Protein AF-B2IVN9-F1 (afdb_monomer)

Secondary structure (DSSP, 8-state):
-----------HHHHHHHHTT-SS-EEEETTEEEES--TT--EEEEE-SSSSEEEEEEE-TTS-EEEEEEETT-EEEETTTTEEEEGGGGGTT-----------SSSSS---

Radius of gyration: 22.11 Å; Cα contacts (8 Å, |Δi|>4): 124; chains: 1; bounding box: 36×43×75 Å

pLDDT: mean 78.71, std 18.35, range [27.09, 97.81]

Solvent-accessible surface area (backbone atoms only — not comparable to full-atom values): 7564 Å² total; per-residue (Å²): 138,83,86,78,79,82,83,69,72,44,54,75,67,57,42,56,70,50,52,78,73,49,97,58,57,66,44,81,55,98,42,39,75,42,71,74,58,53,103,78,69,42,70,48,78,48,74,50,89,84,52,74,35,35,42,36,35,32,52,44,99,84,77,44,77,44,82,48,76,44,49,78,86,36,73,45,71,45,76,90,73,76,41,77,47,53,48,59,67,83,44,71,88,63,80,77,86,70,83,76,76,93,77,86,86,80,91,80,85,85,87,130

Sequence (112 aa):
MVASPDRNYMSPQEYLEWEERQEIKYEYIDGEVFAMTGETLQEYVLIDAEKIGLDCFRLNDRGLWELHPYEEGDEVHLTSADFHFPISLVYEDVQFVGKTNRRGAEDAERRE

Organism: Nostoc punctiforme (strain ATCC 29133 / PCC 73102) (NCBI:txid63737)

Mean predicted aligned error: 12.88 Å

Foldseek 3Di:
DDDDPDQQQDDPVRCVVVQVVDPFDWDDDPRHIGTPDDPLDAWDKDADQQFQKIWIWGQDPVRDTDTDIDHQQDWDADPSVRDIDTSCVVCVPPDRPDPPDPDDPDPPPPDD

Nearest PDB structures (foldseek):
  3lhc-assembly1_A-2  TM=4.370E-01  e=1.551E+00  Nostoc ellipsosporum
  7a3f-assembly2_C  TM=2.762E-01  e=2.395E+00  Homo sapiens
  7a3f-assembly1_B  TM=2.590E-01  e=3.699E+00  Homo sapiens
  7svl-assembly1_A  TM=1.903E-01  e=2.886E+00  Homo sapiens

Structure (mmCIF, N/CA/C/O backbone):
data_AF-B2IVN9-F1
#
_entry.id   AF-B2IVN9-F1
#
loop_
_atom_site.group_PDB
_atom_site.id
_atom_site.type_symbol
_atom_site.label_atom_id
_atom_site.label_alt_id
_atom_site.label_comp_id
_atom_site.label_asym_id
_atom_site.label_entity_id
_atom_site.label_seq_id
_atom_site.pdbx_PDB_ins_code
_atom_site.Cartn_x
_atom_site.Cartn_y
_atom_site.Cartn_z
_atom_site.occupancy
_atom_site.B_iso_or_equiv
_atom_site.auth_seq_id
_atom_site.auth_comp_id
_atom_site.auth_asym_id
_atom_site.auth_atom_id
_atom_site.pdbx_PDB_model_num
ATOM 1 N N . MET A 1 1 ? -7.595 -28.827 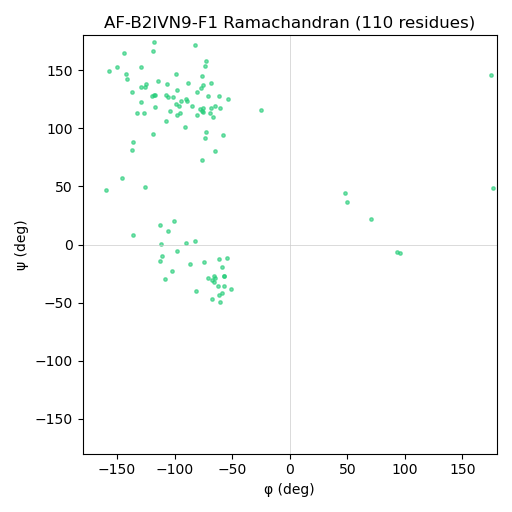-15.696 1.00 31.78 1 MET A N 1
ATOM 2 C CA . MET A 1 1 ? -6.129 -28.828 -15.532 1.00 31.78 1 MET A CA 1
ATOM 3 C C . MET A 1 1 ? -5.768 -27.419 -15.091 1.00 31.78 1 MET A C 1
ATOM 5 O O . MET A 1 1 ? -5.837 -26.521 -15.913 1.00 31.78 1 MET A O 1
ATOM 9 N N . VAL A 1 2 ? -5.586 -27.194 -13.789 1.00 29.41 2 VAL A N 1
ATOM 10 C CA . VAL A 1 2 ? -5.195 -25.881 -13.248 1.00 29.41 2 VAL A CA 1
ATOM 11 C C . VAL A 1 2 ? -3.682 -25.927 -13.088 1.00 29.41 2 VAL A C 1
ATOM 13 O O . VAL A 1 2 ? -3.174 -26.823 -12.419 1.00 29.41 2 VAL A O 1
ATOM 16 N N . ALA A 1 3 ? -2.977 -25.040 -13.783 1.00 27.09 3 ALA A N 1
ATOM 17 C CA . ALA A 1 3 ? -1.538 -24.889 -13.654 1.00 27.09 3 ALA A CA 1
ATOM 18 C C . ALA A 1 3 ? -1.243 -24.164 -12.334 1.00 27.09 3 ALA A C 1
ATOM 20 O O . ALA A 1 3 ? -1.620 -23.008 -12.169 1.00 27.09 3 ALA A O 1
ATOM 21 N N . SER A 1 4 ? -0.602 -24.859 -11.400 1.00 37.03 4 SER A N 1
ATOM 22 C CA . SER A 1 4 ? 0.057 -24.249 -10.246 1.00 37.03 4 SER A CA 1
ATOM 23 C C . SER A 1 4 ? 1.463 -23.837 -10.691 1.00 37.03 4 SER A C 1
ATOM 25 O O . SER A 1 4 ? 2.204 -24.730 -11.110 1.00 37.03 4 SER A O 1
ATOM 27 N N . PRO A 1 5 ? 1.865 -22.556 -10.653 1.00 42.44 5 PRO A N 1
ATOM 28 C CA . PRO A 1 5 ? 3.266 -22.220 -10.814 1.00 42.44 5 PRO A CA 1
ATOM 29 C C . PRO A 1 5 ? 3.984 -22.431 -9.476 1.00 42.44 5 PRO A C 1
ATOM 31 O O . PRO A 1 5 ? 3.491 -22.054 -8.414 1.00 42.44 5 PRO A O 1
ATOM 34 N N . ASP A 1 6 ? 5.110 -23.128 -9.568 1.00 44.12 6 ASP A N 1
ATOM 35 C CA . ASP A 1 6 ? 6.152 -23.366 -8.570 1.00 44.12 6 ASP A CA 1
ATOM 36 C C . ASP A 1 6 ? 6.232 -22.286 -7.470 1.00 44.12 6 ASP A C 1
ATOM 38 O O . ASP A 1 6 ? 6.556 -21.129 -7.739 1.00 44.12 6 ASP A O 1
ATOM 42 N N . ARG A 1 7 ? 5.954 -22.662 -6.213 1.00 49.22 7 ARG A N 1
ATOM 43 C CA . ARG A 1 7 ? 6.220 -21.801 -5.051 1.00 49.22 7 ARG A CA 1
ATOM 44 C C . ARG A 1 7 ? 7.726 -21.761 -4.823 1.00 49.22 7 ARG A C 1
ATOM 46 O O . ARG A 1 7 ? 8.279 -22.666 -4.198 1.00 49.22 7 ARG A O 1
ATOM 53 N N . ASN A 1 8 ? 8.370 -20.723 -5.339 1.00 56.34 8 ASN A N 1
ATOM 54 C CA . ASN A 1 8 ? 9.792 -20.481 -5.149 1.00 56.34 8 ASN A CA 1
ATOM 55 C C . ASN A 1 8 ? 10.026 -19.928 -3.730 1.00 56.34 8 ASN A C 1
ATOM 57 O O . ASN A 1 8 ? 10.242 -18.735 -3.543 1.00 56.34 8 ASN A O 1
ATOM 61 N N . TYR A 1 9 ? 9.897 -20.798 -2.724 1.00 62.62 9 TYR A N 1
ATOM 62 C CA . TYR A 1 9 ? 10.263 -20.484 -1.346 1.00 62.62 9 TYR A CA 1
ATOM 63 C C . TYR A 1 9 ? 11.770 -20.259 -1.279 1.00 62.62 9 TYR A C 1
ATOM 65 O O . TYR A 1 9 ? 12.546 -21.169 -1.572 1.00 62.62 9 TYR A O 1
ATOM 73 N N . MET A 1 10 ? 12.171 -19.058 -0.885 1.00 75.94 10 MET A N 1
ATOM 74 C CA . MET A 1 10 ? 13.570 -18.678 -0.720 1.00 75.94 10 MET A CA 1
ATOM 75 C C . MET A 1 10 ? 13.823 -18.393 0.762 1.00 75.94 10 MET A C 1
ATOM 77 O O . MET A 1 10 ? 12.959 -17.831 1.432 1.00 75.94 10 MET A O 1
ATOM 81 N N . SER A 1 11 ? 14.968 -18.791 1.319 1.00 83.94 11 SER A N 1
ATOM 82 C CA . SER A 1 11 ? 15.346 -18.296 2.649 1.00 83.94 11 SER A CA 1
ATOM 83 C C . SER A 1 11 ? 15.780 -16.823 2.572 1.00 83.94 11 SER A C 1
ATOM 85 O O . SER A 1 11 ? 16.210 -16.367 1.511 1.00 83.94 11 SER A O 1
ATOM 87 N N . PRO A 1 12 ? 15.741 -16.060 3.682 1.00 84.06 12 PRO A N 1
ATOM 88 C CA . PRO A 1 12 ? 16.200 -14.671 3.683 1.00 84.06 12 PRO A CA 1
ATOM 89 C C . PRO A 1 12 ? 17.655 -14.509 3.221 1.00 84.06 12 PRO A C 1
ATOM 91 O O . PRO A 1 12 ? 17.992 -13.529 2.565 1.00 84.06 12 PRO A O 1
ATOM 94 N N . GLN A 1 13 ? 18.529 -15.466 3.552 1.00 83.88 13 GLN A N 1
ATOM 95 C CA . GLN A 1 13 ? 19.925 -15.451 3.111 1.00 83.88 13 GLN A CA 1
ATOM 96 C C . GLN A 1 13 ? 20.034 -15.659 1.598 1.00 83.88 13 GLN A C 1
ATOM 98 O O . GLN A 1 13 ? 20.719 -14.889 0.931 1.00 83.88 13 GLN A O 1
ATOM 103 N N . GLU A 1 14 ? 19.314 -16.645 1.060 1.00 85.62 14 GLU A N 1
ATOM 104 C CA . GLU A 1 14 ? 19.276 -16.903 -0.383 1.00 85.62 14 GLU A CA 1
ATOM 105 C C . GLU A 1 14 ? 18.690 -15.714 -1.156 1.00 85.62 14 GLU A C 1
ATOM 107 O O . GLU A 1 14 ? 19.177 -15.398 -2.240 1.00 85.62 14 GLU A O 1
ATOM 112 N N . TYR A 1 15 ? 17.702 -15.020 -0.580 1.00 83.56 15 TYR A N 1
ATOM 113 C CA . TYR A 1 15 ? 17.125 -13.805 -1.155 1.00 83.56 15 TYR A CA 1
ATOM 114 C C . TYR A 1 15 ? 18.159 -12.703 -1.313 1.00 83.56 15 TYR A C 1
ATOM 116 O O . TYR A 1 15 ? 18.285 -12.154 -2.403 1.00 83.56 15 TYR A O 1
ATOM 124 N N . LEU A 1 16 ? 18.930 -12.410 -0.266 1.00 84.00 16 LEU A N 1
ATOM 125 C CA . LEU A 1 16 ? 19.936 -11.351 -0.321 1.00 84.00 16 LEU A CA 1
ATOM 126 C C . LEU A 1 16 ? 21.005 -11.644 -1.384 1.00 84.00 16 LEU A C 1
ATOM 128 O O . LEU A 1 16 ? 21.353 -10.766 -2.166 1.00 84.00 16 LEU A O 1
ATOM 132 N N . GLU A 1 17 ? 21.483 -12.888 -1.471 1.00 87.69 17 GLU A N 1
ATOM 133 C CA . GLU A 1 17 ? 22.471 -13.289 -2.485 1.00 87.69 17 GLU A CA 1
ATOM 134 C C . GLU A 1 17 ? 21.912 -13.259 -3.918 1.00 87.69 17 GLU A C 1
ATOM 136 O O . GLU A 1 17 ? 22.650 -13.054 -4.890 1.00 87.69 17 GLU A O 1
ATOM 141 N N . TRP A 1 18 ? 20.612 -13.510 -4.065 1.00 84.88 18 TRP A N 1
ATOM 142 C CA . TRP A 1 18 ? 19.916 -13.503 -5.344 1.00 84.88 18 TRP A CA 1
ATOM 143 C C . TRP A 1 18 ? 19.542 -12.086 -5.800 1.00 84.88 18 TRP A C 1
ATOM 145 O O . TRP A 1 18 ? 19.705 -11.788 -6.988 1.00 84.88 18 TRP A O 1
ATOM 155 N N . GLU A 1 19 ? 19.105 -11.218 -4.879 1.00 82.25 19 GLU A N 1
ATOM 156 C CA . GLU A 1 19 ? 18.707 -9.819 -5.107 1.00 82.25 19 GLU A CA 1
ATOM 157 C C . GLU A 1 19 ? 19.860 -9.001 -5.697 1.00 82.25 19 GLU A C 1
ATOM 159 O O . GLU A 1 19 ? 19.655 -8.275 -6.666 1.00 82.25 19 GLU A O 1
ATOM 164 N N . GLU A 1 20 ? 21.092 -9.188 -5.208 1.00 81.25 20 GLU A N 1
ATOM 165 C CA . GLU A 1 20 ? 22.283 -8.485 -5.721 1.00 81.25 20 GLU A CA 1
ATOM 166 C C . GLU A 1 20 ? 22.550 -8.721 -7.217 1.00 81.25 20 GLU A C 1
ATOM 168 O O . GLU A 1 20 ? 23.286 -7.966 -7.855 1.00 81.25 20 GLU A O 1
ATOM 173 N N . ARG A 1 21 ? 21.978 -9.784 -7.789 1.00 83.56 21 ARG A N 1
ATOM 174 C CA . ARG A 1 21 ? 22.155 -10.160 -9.197 1.00 83.56 21 ARG A CA 1
ATOM 175 C C . ARG A 1 21 ? 21.016 -9.686 -10.088 1.00 83.56 21 ARG A C 1
ATOM 177 O O . ARG A 1 21 ? 21.082 -9.903 -11.297 1.00 83.56 21 ARG A O 1
ATOM 184 N N . GLN A 1 22 ? 19.970 -9.103 -9.511 1.00 79.25 22 GLN A N 1
ATOM 185 C CA . GLN A 1 22 ? 18.789 -8.704 -10.254 1.00 79.25 22 GLN A CA 1
ATOM 186 C C . GLN A 1 22 ? 18.929 -7.291 -10.813 1.00 79.25 22 GLN A C 1
ATOM 188 O O . GLN A 1 22 ? 19.394 -6.371 -10.148 1.00 79.25 22 GLN A O 1
ATOM 193 N N . GLU A 1 23 ? 18.466 -7.110 -12.046 1.00 71.00 23 GLU A N 1
ATOM 194 C CA . GLU A 1 23 ? 18.402 -5.791 -12.689 1.00 71.00 23 GLU A CA 1
ATOM 195 C C . GLU A 1 23 ? 17.260 -4.929 -12.134 1.00 71.00 23 GLU A C 1
ATOM 197 O O . GLU A 1 23 ? 17.222 -3.717 -12.346 1.00 71.00 23 GLU A O 1
ATOM 202 N N . ILE A 1 24 ? 16.326 -5.560 -11.423 1.00 70.88 24 ILE A N 1
ATOM 203 C CA . ILE A 1 24 ? 15.112 -4.945 -10.914 1.00 70.88 24 ILE A CA 1
ATOM 204 C C . ILE A 1 24 ? 14.932 -5.232 -9.426 1.00 70.88 24 ILE A C 1
ATOM 206 O O . ILE A 1 24 ? 15.411 -6.243 -8.917 1.00 70.88 24 ILE A O 1
ATOM 210 N N . LYS A 1 25 ? 14.234 -4.335 -8.726 1.00 77.50 25 LYS A N 1
ATOM 211 C CA . LYS A 1 25 ? 13.989 -4.464 -7.289 1.00 77.50 25 LYS A CA 1
ATOM 212 C C . LYS A 1 25 ? 12.926 -5.530 -7.015 1.00 77.50 25 LYS A C 1
ATOM 214 O O . LYS A 1 25 ? 11.895 -5.561 -7.688 1.00 77.50 25 LYS A O 1
ATOM 219 N N . TYR A 1 26 ? 13.164 -6.350 -6.001 1.00 78.62 26 TYR A N 1
ATOM 220 C CA . TYR A 1 26 ? 12.207 -7.316 -5.473 1.00 78.62 26 TYR A CA 1
ATOM 221 C C . TYR A 1 26 ? 11.891 -6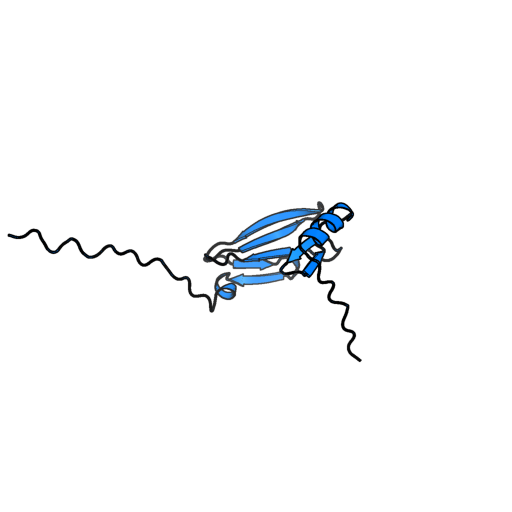.986 -4.008 1.00 78.62 26 TYR A C 1
ATOM 223 O O . TYR A 1 26 ? 12.547 -6.139 -3.401 1.00 78.62 26 TYR A O 1
ATOM 231 N N . GLU A 1 27 ? 10.844 -7.596 -3.467 1.00 78.81 27 GLU A N 1
ATOM 232 C CA . GLU A 1 27 ? 10.496 -7.554 -2.052 1.00 78.81 27 GLU A CA 1
ATOM 233 C C . GLU A 1 27 ? 10.283 -8.976 -1.536 1.00 78.81 27 GLU A C 1
ATOM 235 O O . GLU A 1 27 ? 9.646 -9.800 -2.193 1.00 78.81 27 GLU A O 1
ATOM 240 N N . TYR A 1 28 ? 10.836 -9.260 -0.361 1.00 80.25 28 TYR A N 1
ATOM 241 C CA . TYR A 1 28 ? 10.701 -10.541 0.320 1.00 80.25 28 TYR A CA 1
ATOM 242 C C . TYR A 1 28 ? 9.612 -10.455 1.394 1.00 80.25 28 TYR A C 1
ATOM 244 O O . TYR A 1 28 ? 9.736 -9.668 2.335 1.00 80.25 28 TYR A O 1
ATOM 252 N N . ILE A 1 29 ? 8.575 -11.289 1.293 1.00 80.31 29 ILE A N 1
ATOM 253 C CA . ILE A 1 29 ? 7.457 -11.344 2.244 1.00 80.31 29 ILE A CA 1
ATOM 254 C C . ILE A 1 29 ? 7.197 -12.809 2.610 1.00 80.31 29 ILE A C 1
ATOM 256 O O . ILE A 1 29 ? 6.790 -13.599 1.768 1.00 80.31 29 ILE A O 1
ATOM 260 N N . ASP A 1 30 ? 7.455 -13.179 3.868 1.00 79.31 30 ASP A N 1
ATOM 261 C CA . ASP A 1 30 ? 7.182 -14.517 4.436 1.00 79.31 30 ASP A CA 1
ATOM 262 C C . ASP A 1 30 ? 7.694 -15.719 3.601 1.00 79.31 30 ASP A C 1
ATOM 264 O O . ASP A 1 30 ? 7.065 -16.773 3.518 1.00 79.31 30 ASP A O 1
ATOM 268 N N . GLY A 1 31 ? 8.863 -15.576 2.964 1.00 79.69 31 GLY A N 1
ATOM 269 C CA . GLY A 1 31 ? 9.452 -16.630 2.121 1.00 79.69 31 GLY A CA 1
ATOM 270 C C . GLY A 1 31 ? 9.096 -16.536 0.643 1.00 79.69 31 GLY A C 1
ATOM 271 O O . GLY A 1 31 ? 9.663 -17.279 -0.159 1.00 79.69 31 GLY A O 1
ATOM 272 N N . GLU A 1 32 ? 8.201 -15.623 0.275 1.00 75.94 32 GLU A N 1
ATOM 273 C CA . GLU A 1 32 ? 7.840 -15.318 -1.104 1.00 75.94 32 GLU A CA 1
ATOM 274 C C . GLU A 1 32 ? 8.589 -14.076 -1.599 1.00 75.94 32 GLU A C 1
ATOM 276 O O . GLU A 1 32 ? 8.881 -13.151 -0.841 1.00 75.94 32 GLU A O 1
ATOM 281 N N . VAL A 1 33 ? 8.915 -14.067 -2.891 1.00 75.56 33 VAL A N 1
ATOM 282 C CA . VAL A 1 33 ? 9.669 -12.992 -3.540 1.00 75.56 33 VAL A CA 1
ATOM 283 C C . VAL A 1 33 ? 8.793 -12.339 -4.602 1.00 75.56 33 VAL A C 1
ATOM 285 O O . VAL A 1 33 ? 8.389 -12.985 -5.569 1.00 75.56 33 VAL A O 1
ATOM 288 N N . PHE A 1 34 ? 8.518 -11.051 -4.433 1.00 72.94 34 PHE A N 1
ATOM 289 C CA . PHE A 1 34 ? 7.664 -10.256 -5.308 1.00 72.94 34 PHE A CA 1
ATOM 290 C C . PHE A 1 34 ? 8.506 -9.292 -6.129 1.00 72.94 34 PHE A C 1
ATOM 292 O O . PHE A 1 34 ? 9.323 -8.555 -5.588 1.00 72.94 34 PHE A O 1
ATOM 299 N N . ALA A 1 35 ? 8.318 -9.273 -7.447 1.00 70.00 35 ALA A N 1
ATOM 300 C CA . ALA A 1 35 ? 8.935 -8.250 -8.280 1.00 70.00 35 ALA A CA 1
ATOM 301 C C . ALA A 1 35 ? 8.295 -6.894 -7.964 1.00 70.00 35 ALA A C 1
ATOM 303 O O . ALA A 1 35 ? 7.110 -6.696 -8.219 1.00 70.00 35 ALA A O 1
ATOM 304 N N . MET A 1 36 ? 9.084 -5.943 -7.459 1.00 71.00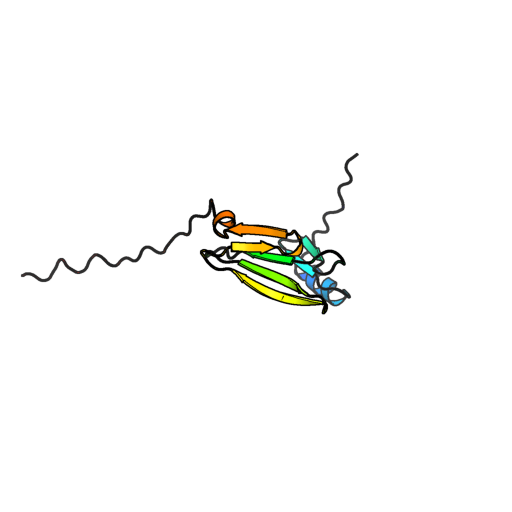 36 MET A N 1
ATOM 305 C CA . MET A 1 36 ? 8.655 -4.545 -7.320 1.00 71.00 36 MET A CA 1
ATOM 306 C C . MET A 1 36 ? 8.810 -3.763 -8.621 1.00 71.00 36 MET A C 1
ATOM 308 O O . MET A 1 36 ? 8.546 -2.563 -8.674 1.00 71.00 36 MET A O 1
ATOM 312 N N . THR A 1 37 ? 9.234 -4.431 -9.691 1.00 60.25 37 THR A N 1
ATOM 313 C CA . THR A 1 37 ? 9.170 -3.871 -11.030 1.00 60.25 37 THR A CA 1
ATOM 314 C C . THR A 1 37 ? 8.491 -4.866 -11.951 1.00 60.25 37 THR A C 1
ATOM 316 O O . THR A 1 37 ? 8.944 -5.995 -12.136 1.00 60.25 37 THR A O 1
ATOM 319 N N . GLY A 1 38 ? 7.421 -4.401 -12.562 1.00 58.41 38 GLY A N 1
ATOM 320 C CA . GLY A 1 38 ? 6.827 -4.950 -13.762 1.00 58.41 38 GLY A CA 1
ATOM 321 C C . GLY A 1 38 ? 6.187 -3.775 -14.483 1.00 58.41 38 GLY A C 1
ATOM 322 O O . GLY A 1 38 ? 5.792 -2.809 -13.831 1.00 58.41 38 GLY A O 1
ATOM 323 N N . GLU A 1 39 ? 6.068 -3.843 -15.807 1.00 59.19 39 GLU A N 1
ATOM 324 C CA . GLU A 1 39 ? 5.457 -2.782 -16.629 1.00 59.19 39 GLU A CA 1
ATOM 325 C C . GLU A 1 39 ? 4.027 -2.400 -16.179 1.00 59.19 39 GLU A C 1
ATOM 327 O O . GLU A 1 39 ? 3.485 -1.394 -16.627 1.00 59.19 39 GLU A O 1
ATOM 332 N N . THR A 1 40 ? 3.412 -3.188 -15.290 1.00 71.62 40 THR A N 1
ATOM 333 C CA . THR A 1 40 ? 2.028 -3.037 -14.836 1.00 71.62 40 THR A CA 1
ATOM 334 C C . THR A 1 40 ? 1.857 -2.630 -13.370 1.00 71.62 40 THR A C 1
ATOM 336 O O . THR A 1 40 ? 0.739 -2.279 -13.001 1.00 71.62 40 THR A O 1
ATOM 339 N N . LEU A 1 41 ? 2.885 -2.708 -12.509 1.00 84.12 41 LEU A N 1
ATOM 340 C CA . LEU A 1 41 ? 2.721 -2.339 -11.094 1.00 84.12 41 LEU A CA 1
ATOM 341 C C . LEU A 1 41 ? 2.798 -0.815 -10.953 1.00 84.12 41 LEU A C 1
ATOM 343 O O . LEU A 1 41 ? 3.857 -0.226 -11.156 1.00 84.12 41 LEU A O 1
ATOM 347 N N . GLN A 1 42 ? 1.673 -0.190 -10.610 1.00 88.31 42 GLN A N 1
ATOM 348 C CA . GLN A 1 42 ? 1.563 1.268 -10.512 1.00 88.31 42 GLN A CA 1
ATOM 349 C C . GLN A 1 42 ? 1.451 1.776 -9.074 1.00 88.31 42 GLN A C 1
ATOM 351 O O . GLN A 1 42 ? 1.885 2.891 -8.792 1.00 88.31 42 GLN A O 1
ATOM 356 N N . GLU A 1 43 ? 0.883 0.979 -8.167 1.00 90.81 43 GLU A N 1
ATOM 357 C CA . GLU A 1 43 ? 0.638 1.362 -6.775 1.00 90.81 43 GLU A CA 1
ATOM 358 C C . GLU A 1 43 ? 0.900 0.179 -5.833 1.00 90.81 43 GLU A C 1
ATOM 360 O O . GLU A 1 43 ? 0.600 -0.969 -6.163 1.00 90.81 43 GLU A O 1
ATOM 365 N N . TYR A 1 44 ? 1.460 0.469 -4.662 1.00 89.12 44 TYR A N 1
ATOM 366 C CA . TYR A 1 44 ? 1.750 -0.479 -3.589 1.00 89.12 44 TYR A CA 1
ATOM 367 C C . TYR A 1 44 ? 1.346 0.145 -2.253 1.00 89.12 44 TYR A C 1
ATOM 369 O O . TYR A 1 44 ? 1.695 1.292 -1.988 1.00 89.12 44 TYR A O 1
ATOM 377 N N . VAL A 1 45 ? 0.603 -0.585 -1.421 1.00 92.62 45 VAL A N 1
ATOM 378 C CA . VAL A 1 45 ? 0.046 -0.060 -0.167 1.00 92.62 45 VAL A CA 1
ATOM 379 C C . VAL A 1 45 ? 0.566 -0.850 1.028 1.00 92.62 45 VAL A C 1
ATOM 381 O O . VAL A 1 45 ? 0.417 -2.069 1.074 1.00 92.62 45 VAL A O 1
ATOM 384 N N . LEU A 1 46 ? 1.104 -0.141 2.018 1.00 92.81 46 LEU A N 1
ATOM 385 C CA . LEU A 1 46 ? 1.480 -0.670 3.327 1.00 92.81 46 LEU A CA 1
ATOM 386 C C . LEU A 1 46 ? 0.489 -0.215 4.386 1.00 92.81 46 LEU A C 1
ATOM 388 O O . LEU A 1 46 ? 0.272 0.978 4.538 1.00 92.81 46 LEU A O 1
ATOM 392 N N . ILE A 1 47 ? -0.075 -1.151 5.142 1.00 94.88 47 ILE A N 1
ATOM 393 C CA . ILE A 1 47 ? -1.044 -0.869 6.206 1.00 94.88 47 ILE A CA 1
ATOM 394 C C . ILE A 1 47 ? -0.324 -0.947 7.556 1.00 94.88 47 ILE A C 1
ATOM 396 O O . ILE A 1 47 ? 0.319 -1.954 7.857 1.00 94.88 47 ILE A O 1
ATOM 400 N N . ASP A 1 48 ? -0.440 0.096 8.378 1.00 93.44 48 ASP A N 1
ATOM 401 C CA . ASP A 1 48 ? 0.068 0.096 9.749 1.00 93.44 48 ASP A CA 1
ATOM 402 C C . ASP A 1 48 ? -0.806 -0.825 10.617 1.00 93.44 48 ASP A C 1
ATOM 404 O O . ASP A 1 48 ? -2.037 -0.737 10.619 1.00 93.44 48 ASP A O 1
ATOM 408 N N . ALA A 1 49 ? -0.168 -1.754 11.329 1.00 90.25 49 ALA A N 1
ATOM 409 C CA . ALA A 1 49 ? -0.849 -2.747 12.154 1.00 90.25 49 ALA A CA 1
ATOM 410 C C . ALA A 1 49 ? -1.151 -2.256 13.584 1.00 90.25 49 ALA A C 1
ATOM 412 O O . ALA A 1 49 ? -1.951 -2.873 14.287 1.00 90.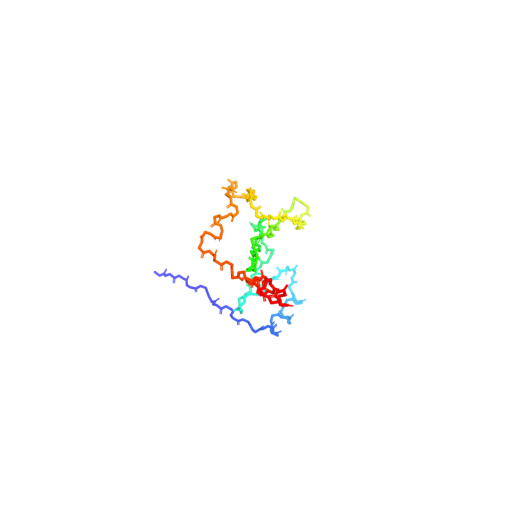25 49 ALA A O 1
ATOM 413 N N . GLU A 1 50 ? -0.507 -1.181 14.044 1.00 89.81 50 GLU A N 1
ATOM 414 C CA . GLU A 1 50 ? -0.611 -0.671 15.418 1.00 89.81 50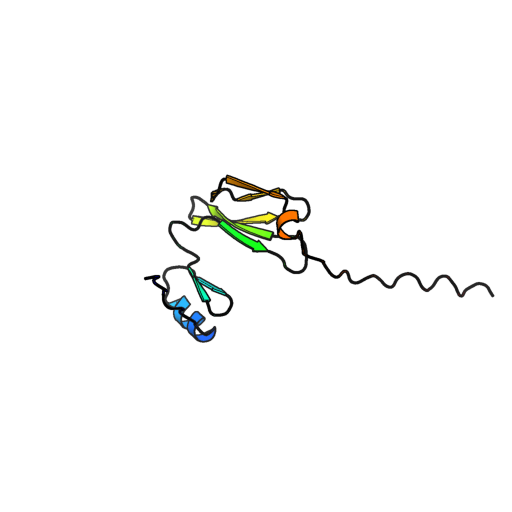 GLU A CA 1
ATOM 415 C C . GLU A 1 50 ? -1.524 0.554 15.538 1.00 89.81 50 GLU A C 1
ATOM 417 O O . GLU A 1 50 ? -2.051 0.827 16.622 1.00 89.81 50 GLU A O 1
ATOM 422 N N . LYS A 1 51 ? -1.729 1.285 14.439 1.00 92.31 51 LYS A N 1
ATOM 423 C CA . LYS A 1 51 ? -2.626 2.444 14.349 1.00 92.31 51 LYS A CA 1
ATOM 424 C C . LYS A 1 51 ? -3.314 2.499 12.985 1.00 92.31 51 LYS A C 1
ATOM 426 O O . L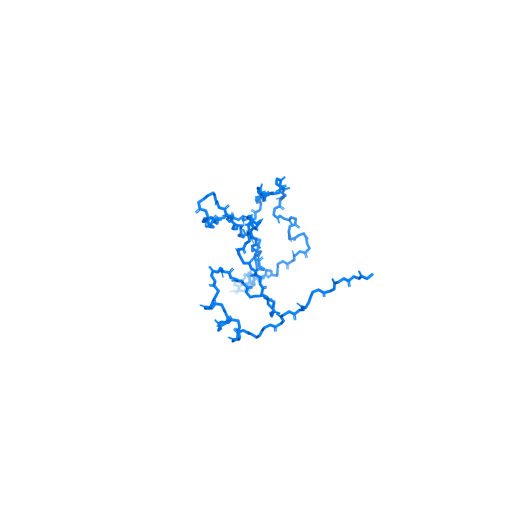YS A 1 51 ? -2.873 1.865 12.036 1.00 92.31 51 LYS A O 1
ATOM 431 N N . ILE A 1 52 ? -4.375 3.298 12.877 1.00 94.56 52 ILE A N 1
ATOM 432 C CA . ILE A 1 52 ? -4.996 3.591 11.581 1.00 94.56 52 ILE A CA 1
ATOM 433 C C . ILE A 1 52 ? -4.032 4.456 10.769 1.00 94.56 52 ILE A C 1
ATOM 435 O O . ILE A 1 52 ? -3.765 5.605 11.127 1.00 94.56 52 ILE A O 1
ATOM 439 N N . GLY A 1 53 ? -3.516 3.897 9.683 1.00 96.31 53 GLY A N 1
ATOM 440 C CA . GLY A 1 53 ? -2.702 4.613 8.715 1.00 96.31 53 GLY A CA 1
ATOM 441 C C . GLY A 1 53 ? -2.162 3.674 7.647 1.00 96.31 53 GLY A C 1
ATOM 442 O O . GLY A 1 53 ? -1.864 2.515 7.921 1.00 96.31 53 GLY A O 1
ATOM 443 N N . LEU A 1 54 ? -2.037 4.159 6.419 1.00 96.31 54 LEU A N 1
ATOM 444 C CA . LEU A 1 54 ? -1.416 3.389 5.347 1.00 96.31 54 LEU A CA 1
ATOM 445 C C . LEU A 1 54 ? -0.570 4.277 4.444 1.00 96.31 54 LEU A C 1
ATOM 447 O O . LEU A 1 54 ? -0.903 5.433 4.199 1.00 96.31 54 LEU A O 1
ATOM 451 N N . ASP A 1 55 ? 0.509 3.709 3.929 1.00 96.94 55 ASP A N 1
ATOM 452 C CA . ASP A 1 55 ? 1.422 4.347 2.994 1.00 96.94 55 ASP A CA 1
ATOM 453 C C . ASP A 1 55 ? 1.157 3.799 1.592 1.00 96.94 55 ASP A C 1
ATOM 455 O O . ASP A 1 55 ? 1.376 2.617 1.327 1.00 96.94 55 ASP A O 1
ATOM 459 N N . CYS A 1 56 ? 0.687 4.651 0.680 1.00 95.12 56 CYS A N 1
ATOM 460 C CA . CYS A 1 56 ? 0.523 4.310 -0.729 1.00 95.12 56 CYS A CA 1
ATOM 461 C C . CYS A 1 56 ? 1.724 4.823 -1.527 1.00 95.12 56 CYS A C 1
ATOM 463 O O . CYS A 1 56 ? 1.914 6.027 -1.694 1.00 95.12 56 CYS A O 1
ATOM 465 N N . PHE A 1 57 ? 2.542 3.911 -2.034 1.00 93.00 57 PHE A N 1
ATOM 466 C CA . PHE A 1 57 ? 3.620 4.206 -2.964 1.00 93.00 57 PHE A CA 1
ATOM 467 C C . PHE A 1 57 ? 3.089 4.140 -4.391 1.00 93.00 57 PHE A C 1
ATOM 469 O O . PHE A 1 57 ? 2.579 3.105 -4.815 1.00 93.00 57 PHE A O 1
ATOM 476 N N . ARG A 1 58 ? 3.250 5.221 -5.151 1.00 91.88 58 ARG A N 1
ATOM 477 C CA . ARG A 1 58 ? 2.797 5.334 -6.539 1.00 91.88 58 ARG A CA 1
ATOM 478 C C . ARG A 1 58 ? 3.970 5.550 -7.478 1.00 91.88 58 ARG A C 1
ATOM 480 O O . ARG A 1 58 ? 4.769 6.459 -7.270 1.00 91.88 58 ARG A O 1
ATOM 487 N N . LEU A 1 59 ? 4.064 4.746 -8.529 1.00 89.06 59 LEU A N 1
ATOM 488 C CA . LEU A 1 59 ? 5.046 4.950 -9.586 1.00 89.06 59 LEU A CA 1
ATOM 489 C C . LEU A 1 59 ? 4.579 6.099 -10.488 1.00 89.06 59 LEU A C 1
ATOM 491 O O . LEU A 1 59 ? 3.548 5.997 -11.150 1.00 89.06 59 LEU A O 1
ATOM 495 N N . ASN A 1 60 ? 5.324 7.201 -10.511 1.00 86.88 60 ASN A N 1
ATOM 496 C CA . ASN A 1 60 ? 5.029 8.330 -11.393 1.00 86.88 60 ASN A CA 1
ATOM 497 C C . ASN A 1 60 ? 5.580 8.108 -12.817 1.00 86.88 60 ASN A C 1
ATOM 499 O O . ASN A 1 60 ? 6.379 7.203 -13.066 1.00 86.88 60 ASN A O 1
ATOM 503 N N . ASP A 1 61 ? 5.235 8.994 -13.757 1.00 84.69 61 ASP A N 1
ATOM 504 C CA . ASP A 1 61 ? 5.715 8.938 -15.152 1.00 84.69 61 ASP A CA 1
ATOM 505 C C . ASP A 1 61 ? 7.245 9.056 -15.301 1.00 84.69 61 ASP A C 1
ATOM 507 O O . ASP A 1 61 ? 7.797 8.825 -16.377 1.00 84.69 61 ASP A O 1
ATOM 511 N N . ARG A 1 62 ? 7.954 9.447 -14.235 1.00 84.50 62 ARG A N 1
ATOM 512 C CA . ARG A 1 62 ? 9.423 9.515 -14.195 1.00 84.50 62 ARG A CA 1
ATOM 513 C C . ARG A 1 62 ? 10.054 8.203 -13.722 1.00 84.50 62 ARG A C 1
ATOM 515 O O . ARG A 1 62 ? 11.275 8.148 -13.597 1.00 84.50 62 ARG A O 1
ATOM 522 N N . GLY A 1 63 ? 9.246 7.178 -13.443 1.00 82.12 63 GLY A N 1
ATOM 523 C CA . GLY A 1 63 ? 9.697 5.902 -12.892 1.00 82.12 63 GLY A CA 1
ATOM 524 C C . GLY A 1 63 ? 10.147 6.000 -11.433 1.00 82.12 63 GLY A C 1
ATOM 525 O O . GLY A 1 63 ? 10.943 5.178 -10.985 1.00 82.12 63 GLY A O 1
ATOM 526 N N . LEU A 1 64 ? 9.690 7.019 -10.700 1.00 84.44 64 LEU A N 1
ATOM 527 C CA . LEU A 1 64 ? 9.997 7.207 -9.285 1.00 84.44 64 LEU A CA 1
ATOM 528 C C . LEU A 1 64 ? 8.773 6.870 -8.437 1.00 84.44 64 LEU A C 1
ATOM 530 O O . LEU A 1 64 ? 7.655 7.257 -8.769 1.00 84.44 64 LEU A O 1
ATOM 534 N N . TRP A 1 65 ? 9.013 6.182 -7.326 1.00 87.69 65 TRP A N 1
ATOM 535 C CA . TRP A 1 65 ? 7.993 5.904 -6.324 1.00 87.69 65 TRP A CA 1
ATOM 536 C C . TRP A 1 65 ? 7.758 7.144 -5.455 1.00 87.69 65 TRP A C 1
ATOM 538 O O . TRP A 1 65 ? 8.665 7.602 -4.757 1.00 87.69 65 TRP A O 1
ATOM 548 N N . GLU A 1 66 ? 6.547 7.685 -5.506 1.00 92.44 66 GLU A N 1
ATOM 549 C CA . GLU A 1 66 ? 6.062 8.776 -4.663 1.00 92.44 66 GLU A CA 1
ATOM 550 C C . GLU A 1 66 ? 5.247 8.211 -3.502 1.00 92.44 66 GLU A C 1
ATOM 552 O O . GLU A 1 66 ? 4.399 7.345 -3.698 1.00 92.44 66 GLU A O 1
ATOM 557 N N . LEU A 1 67 ? 5.517 8.693 -2.289 1.00 94.25 67 LEU A N 1
ATOM 558 C CA . LEU A 1 67 ? 4.797 8.290 -1.086 1.00 94.25 67 LEU A CA 1
ATOM 559 C C . LEU A 1 67 ? 3.587 9.204 -0.859 1.00 94.25 67 LEU A C 1
ATOM 561 O O . LEU A 1 67 ? 3.736 10.420 -0.729 1.00 94.25 67 LEU A O 1
ATOM 565 N N . HIS A 1 68 ? 2.415 8.593 -0.735 1.00 95.94 68 HIS A N 1
ATOM 566 C CA . HIS A 1 68 ? 1.158 9.213 -0.339 1.00 95.94 68 HIS A CA 1
ATOM 567 C C . HIS A 1 68 ? 0.668 8.560 0.964 1.00 95.94 68 HIS A C 1
ATOM 569 O O . HIS A 1 68 ? 0.054 7.491 0.911 1.00 95.94 68 HIS A O 1
ATOM 575 N N . PRO A 1 69 ? 0.968 9.157 2.131 1.00 96.88 69 PRO A N 1
ATOM 576 C CA . PRO A 1 69 ? 0.485 8.651 3.407 1.00 96.88 69 PRO A CA 1
ATOM 577 C C . PRO A 1 69 ? -0.989 9.018 3.602 1.00 96.88 69 PRO A C 1
ATOM 579 O O . PRO A 1 69 ? -1.421 10.103 3.207 1.00 96.88 69 PRO A O 1
ATOM 582 N N . TYR A 1 70 ? -1.730 8.124 4.244 1.00 97.81 70 TYR A N 1
ATOM 583 C CA . TYR A 1 70 ? -3.116 8.311 4.656 1.00 97.81 70 TYR A CA 1
ATOM 584 C C . TYR A 1 70 ? -3.249 8.051 6.156 1.00 97.81 70 TYR A C 1
ATOM 586 O O . TYR A 1 70 ? -2.687 7.088 6.685 1.00 97.81 70 TYR A O 1
ATOM 594 N N . GLU A 1 71 ? -4.014 8.897 6.835 1.00 97.00 71 GLU A N 1
ATOM 595 C CA . GLU A 1 71 ? -4.255 8.873 8.275 1.00 97.00 71 GLU A CA 1
ATOM 596 C C . GLU A 1 71 ? -5.743 8.651 8.591 1.00 97.00 71 GLU A C 1
ATOM 598 O O . GLU A 1 71 ? -6.601 8.584 7.709 1.00 97.00 71 GLU A O 1
ATOM 603 N N . GLU A 1 72 ? -6.068 8.496 9.875 1.00 95.75 72 GLU A N 1
ATOM 604 C CA . GLU A 1 72 ? -7.442 8.289 10.331 1.00 95.75 72 GLU A CA 1
ATOM 605 C C . GLU A 1 72 ? -8.400 9.380 9.820 1.00 95.75 72 GLU A C 1
ATOM 607 O O . GLU A 1 72 ? -8.218 10.570 10.074 1.00 95.75 72 GLU A O 1
ATOM 612 N N . GLY A 1 73 ? -9.470 8.947 9.148 1.00 95.69 73 GLY A N 1
ATOM 613 C CA . GLY A 1 73 ? -10.495 9.829 8.589 1.00 95.69 73 GLY A CA 1
ATOM 614 C C . GLY A 1 73 ? -10.300 10.180 7.113 1.00 95.69 73 GLY A C 1
ATOM 615 O O . GLY A 1 73 ? -11.214 10.760 6.526 1.00 95.69 73 GLY A O 1
ATOM 616 N N . ASP A 1 74 ? -9.178 9.794 6.503 1.00 97.56 74 ASP A N 1
ATOM 617 C CA . ASP A 1 74 ? -8.923 10.062 5.090 1.00 97.56 74 ASP A CA 1
ATOM 618 C C . ASP A 1 74 ? -9.756 9.191 4.137 1.00 97.56 74 ASP A C 1
ATOM 620 O O . ASP A 1 74 ? -10.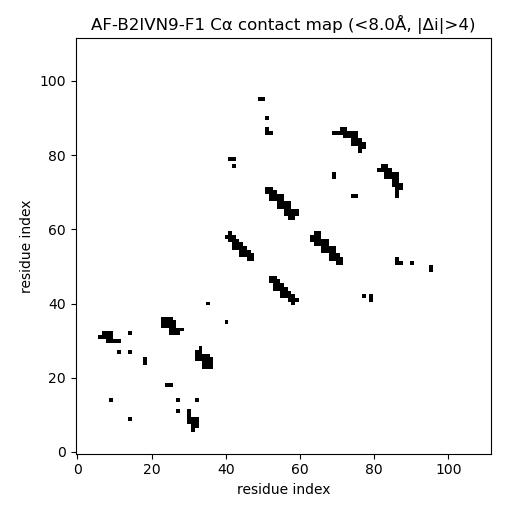147 8.055 4.433 1.00 97.56 74 ASP A O 1
ATOM 624 N N . GLU A 1 75 ? -9.976 9.733 2.937 1.00 97.38 75 GLU A N 1
ATOM 625 C CA . GLU A 1 75 ? -10.465 8.995 1.775 1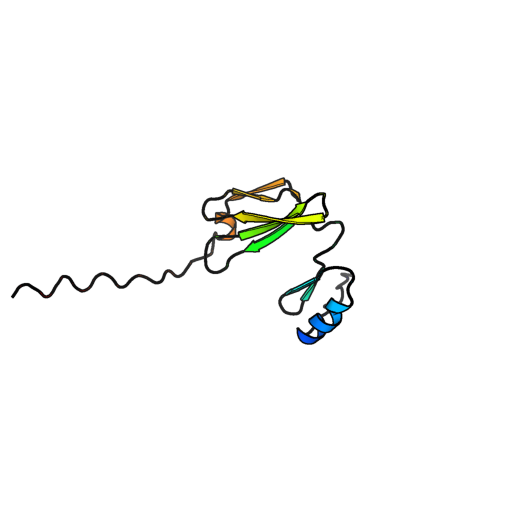.00 97.38 75 GLU A CA 1
ATOM 626 C C . GLU A 1 75 ? -9.268 8.553 0.924 1.00 97.38 75 GLU A C 1
ATOM 628 O O . GLU A 1 75 ? -8.544 9.368 0.347 1.00 97.38 75 GLU A O 1
ATOM 633 N N . VAL A 1 76 ? -9.043 7.244 0.872 1.00 96.75 76 VAL A N 1
ATOM 634 C CA . VAL A 1 76 ? -7.964 6.623 0.108 1.00 96.75 76 VAL A CA 1
ATOM 635 C C . VAL A 1 76 ? -8.352 6.599 -1.362 1.00 96.75 76 VAL A C 1
ATOM 637 O O . VAL A 1 76 ? -9.466 6.204 -1.705 1.00 96.75 76 VAL A O 1
ATOM 640 N N . HIS A 1 77 ? -7.415 6.977 -2.231 1.00 97.06 77 HIS A N 1
ATOM 641 C CA . HIS A 1 77 ? -7.594 6.945 -3.679 1.00 97.06 77 HIS A CA 1
ATOM 642 C C . HIS A 1 77 ? -6.455 6.171 -4.346 1.00 97.06 77 HIS A C 1
ATOM 644 O O . HIS A 1 77 ? -5.309 6.628 -4.383 1.00 97.06 77 HIS A O 1
ATOM 650 N N . LEU A 1 78 ? -6.802 5.022 -4.924 1.00 94.62 78 LEU A N 1
ATOM 651 C CA . LEU A 1 78 ? -5.936 4.237 -5.800 1.00 94.62 78 LEU A CA 1
ATOM 652 C C . LEU A 1 78 ? -6.164 4.682 -7.247 1.00 94.62 78 LEU A C 1
ATOM 654 O O . LEU A 1 78 ? -7.162 4.321 -7.876 1.00 94.62 78 LEU A O 1
ATOM 658 N N . THR A 1 79 ? -5.255 5.505 -7.765 1.00 92.38 79 THR A N 1
ATOM 659 C CA . THR A 1 79 ? -5.384 6.163 -9.072 1.00 92.38 79 THR A CA 1
ATOM 660 C C . THR A 1 79 ? -5.229 5.184 -10.231 1.00 92.38 79 THR A C 1
ATOM 662 O O . THR A 1 79 ? -5.844 5.384 -11.275 1.00 92.38 79 THR A O 1
ATOM 665 N N . SER A 1 80 ? -4.472 4.099 -10.058 1.00 88.06 80 SER A N 1
ATOM 666 C CA . SER A 1 80 ? -4.309 3.073 -11.097 1.00 88.06 80 SER A CA 1
ATOM 66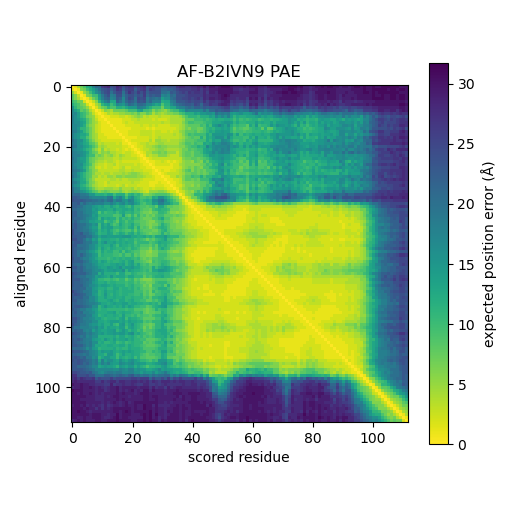7 C C . SER A 1 80 ? -5.610 2.321 -11.402 1.00 88.06 80 SER A C 1
ATOM 669 O O . SER A 1 80 ? -5.809 1.854 -12.523 1.00 88.06 80 SER A O 1
ATOM 671 N N . ALA A 1 81 ? -6.513 2.237 -10.419 1.00 89.75 81 ALA A N 1
ATOM 672 C CA . ALA A 1 81 ? -7.788 1.530 -10.508 1.00 89.75 81 ALA A CA 1
ATOM 673 C C . ALA A 1 81 ? -9.018 2.459 -10.498 1.00 89.75 81 ALA A C 1
ATOM 675 O O . ALA A 1 81 ? -10.139 1.954 -10.544 1.00 89.75 81 ALA A O 1
ATOM 676 N N . ASP A 1 82 ? -8.817 3.782 -10.419 1.00 94.19 82 ASP A N 1
ATOM 677 C CA . ASP A 1 82 ? -9.874 4.786 -10.201 1.00 94.19 82 ASP A CA 1
ATOM 678 C C . ASP A 1 82 ? -10.809 4.402 -9.035 1.00 94.19 82 ASP A C 1
ATOM 680 O O . ASP A 1 82 ? -12.037 4.442 -9.124 1.00 94.19 82 ASP A O 1
ATOM 684 N N . PHE A 1 83 ? -10.215 3.949 -7.928 1.00 95.50 83 PHE A N 1
ATOM 685 C CA . PHE A 1 83 ? -10.945 3.378 -6.799 1.00 95.50 83 PHE A CA 1
ATOM 686 C C . PHE A 1 83 ? -10.766 4.216 -5.534 1.00 95.50 83 PHE A C 1
ATOM 688 O O . PHE A 1 83 ? -9.641 4.512 -5.131 1.00 95.50 83 PHE A O 1
ATOM 695 N N . HIS A 1 84 ? -11.890 4.567 -4.903 1.00 97.06 84 HIS A N 1
ATOM 696 C CA . HIS A 1 84 ? -11.950 5.438 -3.732 1.00 97.06 84 HIS A CA 1
ATOM 697 C C . HIS A 1 84 ? -12.701 4.754 -2.589 1.00 97.06 84 HIS A C 1
ATOM 699 O O . HIS A 1 84 ? -13.762 4.162 -2.806 1.00 97.06 84 HIS A O 1
ATOM 705 N N . PHE A 1 85 ? -12.169 4.844 -1.374 1.00 97.31 85 PHE A N 1
ATOM 706 C CA . PHE A 1 85 ? -12.802 4.297 -0.174 1.00 97.31 85 PHE A CA 1
ATOM 707 C C . PHE A 1 85 ? -12.293 5.008 1.088 1.00 97.31 85 PHE A C 1
ATOM 709 O O . PHE A 1 85 ? -11.142 5.439 1.127 1.00 97.31 85 PHE A O 1
ATOM 716 N N . PRO A 1 86 ? -13.106 5.127 2.152 1.00 97.62 86 PRO A N 1
ATOM 717 C CA . PRO A 1 86 ? -12.620 5.654 3.423 1.00 97.62 86 PRO A CA 1
ATOM 718 C C . PRO A 1 86 ? -11.631 4.670 4.057 1.00 97.62 86 PRO A C 1
ATOM 720 O O . PRO A 1 86 ? -11.891 3.465 4.081 1.00 97.62 86 PRO A O 1
ATOM 723 N N . ILE A 1 87 ? -10.531 5.165 4.633 1.00 96.88 87 ILE A N 1
ATOM 724 C CA . ILE A 1 87 ? -9.510 4.310 5.266 1.00 96.88 87 ILE A CA 1
ATOM 725 C C . ILE A 1 87 ? -10.088 3.418 6.373 1.00 96.88 87 ILE A C 1
ATOM 727 O O . ILE A 1 87 ? -9.599 2.318 6.608 1.00 96.88 87 ILE A O 1
ATOM 731 N N . SER A 1 88 ? -11.174 3.850 7.017 1.00 95.50 88 SER A N 1
ATOM 732 C CA . SER A 1 88 ? -11.875 3.067 8.035 1.00 95.50 88 SER A CA 1
ATOM 733 C C . SER A 1 88 ? -12.354 1.704 7.530 1.00 95.50 88 SER A C 1
ATOM 735 O O . SER A 1 88 ? -12.433 0.776 8.328 1.00 95.50 88 SER A O 1
ATOM 737 N N . LEU A 1 89 ? -12.612 1.550 6.225 1.00 95.19 89 LEU A N 1
ATOM 738 C CA . LEU A 1 89 ? -13.007 0.273 5.623 1.00 95.19 89 LEU A CA 1
ATOM 739 C C . LEU A 1 89 ? -11.887 -0.777 5.703 1.00 95.19 89 LEU A C 1
ATOM 741 O O . LEU A 1 89 ? -12.162 -1.961 5.858 1.00 95.19 89 LEU A O 1
ATOM 745 N N . VAL A 1 90 ? -10.620 -0.352 5.649 1.00 95.06 90 VAL A N 1
ATOM 746 C CA . VAL A 1 90 ? -9.450 -1.242 5.801 1.00 95.06 90 VAL A CA 1
ATOM 747 C C . VAL A 1 90 ? -9.389 -1.839 7.208 1.00 95.06 90 VAL A C 1
ATOM 749 O O . VAL A 1 90 ? -8.897 -2.948 7.396 1.00 95.06 90 VAL A O 1
ATOM 752 N N . TYR A 1 91 ? -9.919 -1.110 8.192 1.00 95.00 91 TYR A N 1
ATOM 753 C CA . TYR A 1 91 ? -9.852 -1.433 9.613 1.00 95.00 91 TYR A CA 1
ATOM 754 C C . TYR A 1 91 ? -11.219 -1.799 10.217 1.00 95.00 91 TYR A C 1
ATOM 756 O O . TYR A 1 91 ? -11.346 -1.786 11.439 1.00 95.00 91 TYR A O 1
ATOM 764 N N . GLU A 1 92 ? -12.234 -2.126 9.402 1.00 91.12 92 GLU A N 1
ATOM 765 C CA . GLU A 1 92 ? -13.626 -2.342 9.850 1.00 91.12 92 GLU A CA 1
ATOM 766 C C . GLU A 1 92 ? -13.733 -3.333 11.028 1.00 91.12 92 GLU A C 1
ATOM 768 O O . GLU A 1 92 ? -14.474 -3.090 11.981 1.00 91.12 92 GLU A O 1
ATOM 773 N N . ASP A 1 93 ? -12.921 -4.394 11.013 1.00 90.81 93 ASP A N 1
ATOM 774 C CA . ASP A 1 93 ? -12.891 -5.445 12.039 1.00 90.81 93 ASP A CA 1
ATOM 775 C C . ASP A 1 93 ? -11.665 -5.377 12.974 1.00 90.81 93 ASP A C 1
ATOM 777 O O . ASP A 1 93 ? -11.389 -6.309 13.738 1.00 90.81 93 ASP A O 1
ATOM 781 N N . VAL A 1 94 ? -10.902 -4.282 12.940 1.00 91.00 94 VAL A N 1
ATOM 782 C CA . VAL A 1 94 ? -9.681 -4.128 13.742 1.00 91.00 94 VAL A CA 1
ATOM 783 C C . VAL A 1 94 ? -9.986 -3.407 15.054 1.00 91.00 94 VAL A C 1
ATOM 785 O O . VAL A 1 94 ? -10.485 -2.286 15.085 1.00 91.00 94 VAL A O 1
ATOM 788 N N . GLN A 1 95 ? -9.643 -4.048 16.174 1.00 85.50 95 GLN A N 1
ATOM 789 C CA . GLN A 1 95 ? -9.763 -3.477 17.518 1.00 85.50 95 GLN A CA 1
ATOM 790 C C . GLN A 1 95 ? -8.376 -3.134 18.063 1.00 85.50 95 GLN A C 1
ATOM 792 O O . GLN A 1 95 ? -7.621 -4.019 18.473 1.00 85.50 95 GLN A O 1
ATOM 797 N N . PHE A 1 96 ? -8.041 -1.847 18.114 1.00 83.69 96 PHE A N 1
ATOM 798 C CA . PHE A 1 96 ? -6.782 -1.401 18.706 1.00 83.69 96 PHE A CA 1
ATOM 799 C C . PHE A 1 96 ? -6.860 -1.478 20.235 1.00 83.69 96 PHE A C 1
ATOM 801 O O . PHE A 1 96 ? -7.664 -0.798 20.878 1.00 83.69 96 PHE A O 1
ATOM 808 N N . VAL A 1 97 ? -6.014 -2.309 20.849 1.00 78.44 97 VAL A N 1
ATOM 809 C CA . VAL A 1 97 ? -5.950 -2.435 22.311 1.00 78.44 97 VAL A CA 1
ATOM 810 C C . VAL A 1 97 ? -5.265 -1.195 22.886 1.00 78.44 97 VAL A C 1
ATOM 812 O O . VAL A 1 97 ? -4.046 -1.134 23.034 1.00 78.44 97 VAL A O 1
ATOM 815 N N . GLY A 1 98 ? -6.058 -0.184 23.235 1.00 67.69 98 GLY A N 1
ATOM 816 C CA . GLY A 1 98 ? -5.561 0.987 23.945 1.00 67.69 98 GLY A CA 1
ATOM 817 C C . GLY A 1 98 ? -4.984 0.587 25.305 1.00 67.69 98 GLY A C 1
ATOM 818 O O . GLY A 1 98 ? -5.662 -0.052 26.113 1.00 67.69 98 GLY A O 1
ATOM 819 N N . LYS A 1 99 ? -3.743 1.000 25.606 1.00 52.41 99 LYS A N 1
ATOM 820 C CA . LYS A 1 99 ? -3.244 1.048 26.991 1.00 52.41 99 LYS A CA 1
ATOM 821 C C . LYS A 1 99 ? -4.185 1.949 27.787 1.00 52.41 99 LYS A C 1
ATOM 823 O O . LYS A 1 99 ? -4.025 3.168 27.796 1.00 52.41 99 LYS A O 1
ATOM 828 N N . THR A 1 100 ? -5.177 1.353 28.444 1.00 46.72 100 THR A N 1
ATOM 829 C CA . THR A 1 100 ? -6.092 2.096 29.304 1.00 46.72 100 THR A CA 1
ATOM 830 C C . THR A 1 100 ? -5.265 2.736 30.420 1.00 46.72 100 THR A C 1
ATOM 832 O O . THR A 1 100 ? -4.539 2.076 31.171 1.00 46.72 100 THR A O 1
ATOM 835 N N . ASN A 1 101 ? -5.280 4.062 30.451 1.00 46.88 101 ASN A N 1
ATOM 836 C CA . ASN A 1 101 ? -4.533 4.872 31.394 1.00 46.88 101 ASN A CA 1
ATOM 837 C C . ASN A 1 101 ? -5.111 4.627 32.798 1.00 46.88 101 ASN A C 1
ATOM 839 O O . ASN A 1 101 ? -6.218 5.067 33.100 1.00 46.88 101 ASN A O 1
ATOM 843 N N . ARG A 1 102 ? -4.358 3.941 33.671 1.00 53.66 102 ARG A N 1
ATOM 844 C CA . ARG A 1 102 ? -4.581 3.955 35.126 1.00 53.66 102 ARG A CA 1
ATOM 845 C C . ARG A 1 102 ? -4.319 5.376 35.641 1.00 53.66 102 ARG A C 1
ATOM 847 O O . ARG A 1 102 ? -3.245 5.664 36.152 1.00 53.66 102 ARG A O 1
ATOM 854 N N . ARG A 1 103 ? -5.286 6.279 35.492 1.00 54.94 103 ARG A N 1
ATOM 855 C CA . ARG A 1 103 ? -5.334 7.561 36.206 1.00 54.94 103 ARG A CA 1
ATOM 856 C C . ARG A 1 103 ? -6.756 7.787 36.694 1.00 54.94 103 ARG A C 1
ATOM 858 O O . ARG A 1 103 ? -7.590 8.344 35.994 1.00 54.94 103 ARG A O 1
ATOM 865 N N . GLY A 1 104 ? -7.013 7.274 37.890 1.00 48.16 104 GLY A N 1
ATOM 866 C CA . GLY A 1 104 ? -8.289 7.389 38.586 1.00 48.16 104 GLY A CA 1
ATOM 867 C C . GLY A 1 104 ? -8.266 6.622 39.903 1.00 48.16 104 GLY A C 1
ATOM 868 O O . GLY A 1 104 ? -9.131 5.786 40.121 1.00 48.16 104 GLY A O 1
ATOM 869 N N . ALA A 1 105 ? -7.229 6.818 40.727 1.00 50.62 105 ALA A N 1
ATOM 870 C CA . ALA A 1 105 ? -7.155 6.226 42.065 1.00 50.62 105 ALA A CA 1
ATOM 871 C C . ALA A 1 105 ? -6.165 6.968 42.991 1.00 50.62 105 ALA A C 1
ATOM 873 O O . ALA A 1 105 ? -5.354 6.314 43.629 1.00 50.62 105 ALA A O 1
ATOM 874 N N . GLU A 1 106 ? -6.186 8.307 43.061 1.00 53.47 106 GLU A N 1
ATOM 875 C CA . GLU A 1 106 ? -5.417 9.040 44.099 1.00 53.47 106 GLU A CA 1
ATOM 876 C C . GLU A 1 106 ? -6.183 10.203 44.776 1.00 53.47 106 GLU A C 1
ATOM 878 O O . GLU A 1 106 ? -5.614 10.899 45.608 1.00 53.47 106 GLU A O 1
ATOM 883 N N . ASP A 1 107 ? -7.490 10.385 44.532 1.00 49.62 107 ASP A N 1
ATOM 884 C CA . ASP A 1 107 ? -8.275 11.498 45.118 1.00 49.62 107 ASP A CA 1
ATOM 885 C C . ASP A 1 107 ? -9.140 11.119 46.345 1.00 49.62 107 ASP A C 1
ATOM 887 O O . ASP A 1 107 ? -10.089 11.828 46.680 1.00 49.62 107 ASP A O 1
ATOM 891 N N . ALA A 1 108 ? -8.844 10.015 47.043 1.00 53.88 108 ALA A N 1
ATOM 892 C CA . ALA A 1 108 ? -9.677 9.548 48.165 1.00 53.88 108 ALA A CA 1
ATOM 893 C C . ALA A 1 108 ? -9.049 9.645 49.570 1.00 53.88 108 ALA A C 1
ATOM 895 O O . ALA A 1 108 ? -9.780 9.489 50.543 1.00 53.88 108 ALA A O 1
ATOM 896 N N . GLU A 1 109 ? -7.755 9.948 49.728 1.00 55.03 109 GLU A N 1
ATOM 897 C CA . GLU A 1 109 ? -7.083 9.809 51.038 1.00 55.03 109 GLU A CA 1
ATOM 898 C C . GLU A 1 109 ? -6.374 11.084 51.520 1.00 55.03 109 GLU A C 1
ATOM 900 O O . GLU A 1 109 ? -5.214 11.082 51.928 1.00 55.03 109 GLU A O 1
ATOM 905 N N . ARG A 1 110 ? -7.077 12.225 51.489 1.00 48.44 110 ARG A N 1
ATOM 906 C CA . ARG A 1 110 ? -6.638 13.412 52.246 1.00 48.44 110 ARG A CA 1
ATOM 907 C C . ARG A 1 110 ? -7.794 14.249 52.780 1.00 48.44 110 ARG A C 1
ATOM 909 O O . ARG A 1 110 ? -7.911 15.443 52.507 1.00 48.44 110 ARG A O 1
ATOM 916 N N . ARG A 1 111 ? -8.656 13.609 53.564 1.00 49.75 111 ARG A N 1
ATOM 917 C CA . ARG A 1 111 ? -9.479 14.281 54.572 1.00 49.75 111 ARG A CA 1
ATOM 918 C C . ARG A 1 111 ? -9.483 13.449 55.842 1.00 49.75 111 ARG A C 1
ATOM 920 O O . ARG A 1 111 ? -10.448 12.737 56.076 1.00 49.75 111 ARG A O 1
ATOM 927 N N . GLU A 1 112 ? -8.427 13.595 56.631 1.00 51.53 112 GLU A N 1
ATOM 928 C CA . GLU A 1 112 ? -8.443 13.446 58.091 1.00 51.53 112 GLU A CA 1
ATOM 929 C C . GLU A 1 112 ? -7.511 14.503 58.695 1.00 51.53 112 GLU A C 1
ATOM 931 O O . GLU A 1 112 ? -6.430 14.738 58.100 1.00 51.53 112 GLU A O 1
#